Protein AF-T0Z3E0-F1 (afdb_monomer_lite)

Radius of gyration: 17.97 Å; chains: 1; bounding box: 26×42×50 Å

Sequence (78 aa):
MRRRAAWPEAPATYQAGSDPVLALAQRLDAAIRAHRHDDWRGHQARENEIKRALLLLLGNDVAEVERLFPIIKQQREY

Foldseek 3Di:
DDDDDDDDDDPPPPPVPPDPVNVLVVQLVVLCVVQDDPPLQPPVVSLVSSLVSVCVSVVNPSVVSVVCSVVVSPDPVD

pLDDT: mean 86.82, std 17.06, range [41.72, 98.5]

Secondary structure (DSSP, 8-state):
---------------TTT-HHHHHHHHHHHHHHHH--TT-TT-HHHHHHHHHHHHHHTTT-HHHHHHHHHHHHH-TT-

Structure (mmCIF, N/CA/C/O backbone):
data_AF-T0Z3E0-F1
#
_entry.id   AF-T0Z3E0-F1
#
loop_
_atom_site.group_PDB
_atom_site.id
_atom_site.type_symbol
_atom_site.label_atom_id
_atom_site.label_alt_id
_atom_site.label_comp_id
_atom_site.label_asym_id
_atom_site.label_entity_id
_atom_site.label_seq_id
_atom_site.pdbx_PDB_ins_code
_atom_site.Cartn_x
_atom_site.Cartn_y
_atom_site.Cartn_z
_atom_site.occupancy
_atom_site.B_iso_or_equiv
_atom_site.auth_seq_id
_atom_site.auth_comp_id
_atom_site.auth_asym_id
_atom_site.auth_atom_id
_atom_site.pdbx_PDB_model_num
ATOM 1 N N . MET A 1 1 ? 0.421 35.432 -39.709 1.00 41.72 1 MET A N 1
ATOM 2 C CA . MET A 1 1 ? -0.256 34.139 -39.458 1.00 41.72 1 MET A CA 1
ATOM 3 C C . MET A 1 1 ? 0.805 33.046 -39.315 1.00 41.72 1 MET A C 1
ATOM 5 O O . MET A 1 1 ? 1.392 32.669 -40.319 1.00 41.72 1 MET A O 1
ATOM 9 N N . ARG A 1 2 ? 1.142 32.594 -38.095 1.00 48.88 2 ARG A N 1
ATOM 10 C CA . ARG A 1 2 ? 2.112 31.498 -37.888 1.00 48.88 2 ARG A CA 1
ATOM 11 C C . ARG A 1 2 ? 1.356 30.194 -37.634 1.00 48.88 2 ARG A C 1
ATOM 13 O O . ARG A 1 2 ? 0.636 30.082 -36.649 1.00 48.88 2 ARG A O 1
ATOM 20 N N . ARG A 1 3 ? 1.492 29.241 -38.560 1.00 50.00 3 ARG A N 1
ATOM 21 C CA . ARG A 1 3 ? 0.971 27.875 -38.440 1.00 50.00 3 ARG A CA 1
ATOM 22 C C . ARG A 1 3 ? 1.721 27.159 -37.313 1.00 50.00 3 ARG A C 1
ATOM 24 O O . ARG A 1 3 ? 2.944 27.066 -37.357 1.00 50.00 3 ARG A O 1
ATOM 31 N N . ARG A 1 4 ? 0.978 26.673 -36.317 1.00 49.94 4 ARG A N 1
ATOM 32 C CA . ARG A 1 4 ? 1.448 25.701 -35.321 1.00 49.94 4 ARG A CA 1
ATOM 33 C C . ARG A 1 4 ? 1.849 24.431 -36.074 1.00 49.94 4 ARG A C 1
ATOM 35 O O . ARG A 1 4 ? 1.012 23.850 -36.760 1.00 49.94 4 ARG A O 1
ATOM 42 N N . ALA A 1 5 ? 3.110 24.028 -35.971 1.00 53.09 5 ALA A N 1
ATOM 43 C CA . ALA A 1 5 ? 3.530 22.696 -36.376 1.00 53.09 5 ALA A CA 1
ATOM 44 C C . ALA A 1 5 ? 2.957 21.707 -35.353 1.00 53.09 5 ALA A C 1
ATOM 46 O O . ALA A 1 5 ? 3.329 21.741 -34.182 1.00 53.09 5 ALA A O 1
ATOM 47 N N . ALA A 1 6 ? 1.994 20.891 -35.777 1.00 60.09 6 ALA A N 1
ATOM 48 C CA . ALA A 1 6 ? 1.593 19.710 -35.031 1.00 60.09 6 ALA A CA 1
ATOM 49 C C . ALA A 1 6 ? 2.677 18.655 -35.270 1.00 60.09 6 ALA A C 1
ATOM 51 O O . ALA A 1 6 ? 2.867 18.216 -36.404 1.00 60.09 6 ALA A O 1
ATOM 52 N N . TRP A 1 7 ? 3.430 18.308 -34.228 1.00 59.09 7 TRP A N 1
ATOM 53 C CA . TRP A 1 7 ? 4.303 17.140 -34.279 1.00 59.09 7 TRP A CA 1
ATOM 54 C C . TRP A 1 7 ? 3.414 15.899 -34.414 1.00 59.09 7 TRP A C 1
ATOM 56 O O . TRP A 1 7 ? 2.476 15.760 -33.627 1.00 59.09 7 TRP A O 1
ATOM 66 N N . PRO A 1 8 ? 3.658 15.011 -35.390 1.00 58.12 8 PRO A N 1
ATOM 67 C CA . PRO A 1 8 ? 2.980 13.730 -35.415 1.00 58.12 8 PRO A CA 1
ATOM 68 C C . PRO A 1 8 ? 3.570 12.885 -34.284 1.00 58.12 8 PRO A C 1
ATOM 70 O O . PRO A 1 8 ? 4.702 12.413 -34.389 1.00 58.12 8 PRO A O 1
ATOM 73 N N . GLU A 1 9 ? 2.836 12.711 -33.186 1.00 59.66 9 GLU A N 1
ATOM 74 C CA . GLU A 1 9 ? 3.122 11.581 -32.307 1.00 59.66 9 GLU A CA 1
ATOM 75 C C . GLU A 1 9 ? 2.849 10.314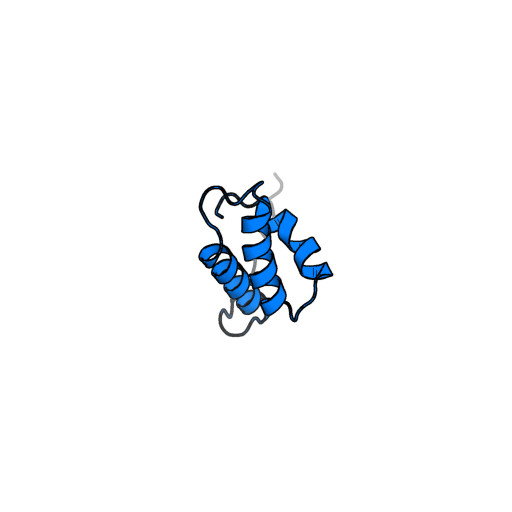 -33.121 1.00 59.66 9 GLU A C 1
ATOM 77 O O . GLU A 1 9 ? 1.742 10.106 -33.626 1.00 59.66 9 GLU A O 1
ATOM 82 N N . ALA A 1 10 ? 3.886 9.498 -33.322 1.00 61.16 10 ALA A N 1
ATOM 83 C CA . ALA A 1 10 ? 3.700 8.148 -33.833 1.00 61.16 10 ALA A CA 1
ATOM 84 C C . ALA A 1 10 ? 2.686 7.439 -32.919 1.00 61.16 10 ALA A C 1
ATOM 86 O O . ALA A 1 10 ? 2.755 7.645 -31.704 1.00 61.16 10 ALA A O 1
ATOM 87 N N . PRO A 1 11 ? 1.742 6.638 -33.453 1.00 59.12 11 PRO A N 1
ATOM 88 C CA . PRO A 1 11 ? 0.772 5.953 -32.614 1.00 59.12 11 PRO A CA 1
ATOM 89 C C . PRO A 1 11 ? 1.545 5.120 -31.596 1.00 59.12 11 PRO A C 1
ATOM 91 O O . PRO A 1 11 ? 2.267 4.196 -31.971 1.00 59.12 11 PRO A O 1
ATOM 94 N N . ALA A 1 12 ? 1.447 5.498 -30.320 1.00 61.19 12 ALA A N 1
ATOM 95 C CA . ALA A 1 12 ? 2.098 4.783 -29.242 1.00 61.19 12 ALA A CA 1
ATOM 96 C C . ALA A 1 12 ? 1.569 3.347 -29.266 1.00 61.19 12 ALA A C 1
ATOM 98 O O . ALA A 1 12 ? 0.418 3.078 -28.918 1.00 61.19 12 ALA A O 1
ATOM 99 N N . THR A 1 13 ? 2.391 2.415 -29.739 1.00 55.72 13 THR A N 1
ATOM 100 C CA . THR A 1 13 ? 2.104 0.991 -29.641 1.00 55.72 13 THR A CA 1
ATOM 101 C C . THR A 1 13 ? 2.232 0.617 -28.172 1.00 55.72 13 THR A C 1
ATOM 103 O O . THR A 1 13 ? 3.307 0.235 -27.714 1.00 55.72 13 THR A O 1
ATOM 106 N N . TYR A 1 14 ? 1.149 0.768 -27.408 1.00 54.91 14 TYR A N 1
ATOM 107 C CA . TYR A 1 14 ? 1.058 0.235 -26.055 1.00 54.91 14 TYR A CA 1
ATOM 108 C C . TYR A 1 14 ? 1.056 -1.294 -26.157 1.00 54.91 14 TYR A C 1
ATOM 110 O O . TYR A 1 14 ? 0.006 -1.920 -26.301 1.00 54.91 14 TYR A O 1
ATOM 118 N N . GLN A 1 15 ? 2.238 -1.917 -26.126 1.00 58.28 15 GLN A N 1
ATOM 119 C CA . GLN A 1 15 ? 2.370 -3.360 -25.923 1.00 58.28 15 GLN A CA 1
ATOM 120 C C . GLN A 1 15 ? 1.923 -3.682 -24.491 1.00 58.28 15 GLN A C 1
ATOM 122 O O . GLN A 1 15 ? 2.731 -3.842 -23.581 1.00 58.28 15 GLN A O 1
ATOM 127 N N . ALA A 1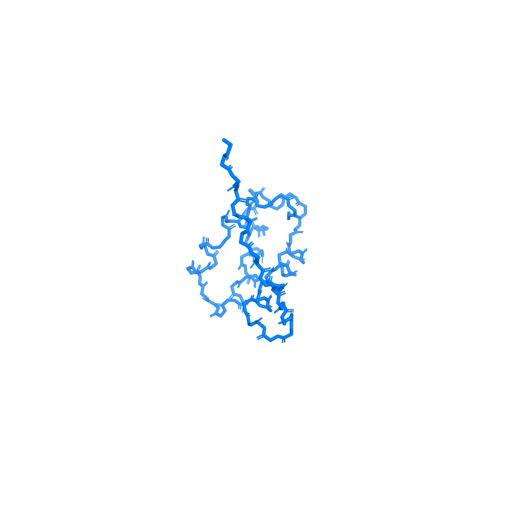 16 ? 0.606 -3.766 -24.297 1.00 58.16 16 ALA A N 1
ATOM 128 C CA . ALA A 1 16 ? -0.048 -3.942 -23.002 1.00 58.16 16 ALA A CA 1
ATOM 129 C C . ALA A 1 16 ? 0.339 -5.244 -22.267 1.00 58.16 16 ALA A C 1
ATOM 131 O O . ALA A 1 16 ? -0.005 -5.406 -21.102 1.00 58.16 16 ALA A O 1
ATOM 132 N N . GLY A 1 17 ? 1.048 -6.169 -22.926 1.00 57.88 17 GLY A N 1
ATOM 133 C CA . GLY A 1 17 ? 1.428 -7.472 -22.373 1.00 57.88 17 GLY A CA 1
ATOM 134 C C . GLY A 1 17 ? 2.849 -7.589 -21.809 1.00 57.88 17 GLY A C 1
ATOM 135 O O . GLY A 1 17 ? 3.130 -8.599 -21.172 1.00 57.88 17 GLY A O 1
ATOM 136 N N . SER A 1 18 ? 3.737 -6.606 -22.015 1.00 69.31 18 SER A N 1
ATOM 137 C CA . SER A 1 18 ? 5.166 -6.748 -21.657 1.00 69.31 18 SER A CA 1
ATOM 138 C C . SER A 1 18 ? 5.703 -5.678 -20.709 1.00 69.31 18 SER A C 1
ATOM 140 O O . SER A 1 18 ? 6.861 -5.769 -20.309 1.00 69.31 18 SER A O 1
ATOM 142 N N . ASP A 1 19 ? 4.910 -4.662 -20.359 1.00 86.62 19 ASP A N 1
ATOM 143 C CA . ASP A 1 19 ? 5.377 -3.572 -19.502 1.00 86.62 19 ASP A CA 1
ATOM 144 C C . ASP A 1 19 ? 5.270 -3.962 -18.010 1.00 86.62 19 ASP A C 1
ATOM 146 O O . ASP A 1 19 ? 4.159 -4.049 -17.468 1.00 86.62 19 ASP A O 1
ATOM 150 N N . PRO A 1 20 ? 6.403 -4.194 -17.315 1.00 88.56 20 PRO A N 1
ATOM 151 C CA . PRO A 1 20 ? 6.395 -4.558 -15.902 1.00 88.56 20 PRO A CA 1
ATOM 152 C C . PRO A 1 20 ? 5.815 -3.449 -15.013 1.00 88.56 20 PRO A C 1
ATOM 154 O O . PRO A 1 20 ? 5.255 -3.749 -13.955 1.00 88.56 20 PRO A O 1
ATOM 157 N N . VAL A 1 21 ? 5.908 -2.184 -15.439 1.00 90.75 21 VAL A N 1
ATOM 158 C CA . VAL A 1 21 ? 5.338 -1.037 -14.724 1.00 90.75 21 VAL A CA 1
ATOM 159 C C . VAL A 1 21 ? 3.820 -1.072 -14.820 1.00 90.75 21 VAL A C 1
ATOM 161 O O . VAL A 1 21 ? 3.145 -0.972 -13.795 1.00 90.75 21 VAL A O 1
ATOM 164 N N . LEU A 1 22 ? 3.273 -1.297 -16.019 1.00 91.50 22 LEU A N 1
ATOM 165 C CA . LEU A 1 22 ? 1.830 -1.450 -16.213 1.00 91.50 22 LEU A CA 1
ATOM 166 C C . LEU A 1 22 ? 1.278 -2.625 -15.394 1.00 91.50 22 LEU A C 1
ATOM 168 O O . LEU A 1 22 ? 0.275 -2.479 -14.695 1.00 91.50 22 LEU A O 1
ATOM 172 N N . ALA A 1 23 ? 1.960 -3.772 -15.425 1.00 92.19 23 ALA A N 1
ATOM 173 C CA . ALA A 1 23 ? 1.555 -4.953 -14.669 1.00 92.19 23 ALA A CA 1
ATOM 174 C C . ALA A 1 23 ? 1.598 -4.724 -13.147 1.00 92.19 23 ALA A C 1
ATOM 176 O O . ALA A 1 23 ? 0.776 -5.264 -12.404 1.00 92.19 23 ALA A O 1
ATOM 177 N N . LEU A 1 24 ? 2.557 -3.942 -12.640 1.00 94.06 24 LEU A N 1
ATOM 178 C CA . LEU A 1 24 ? 2.576 -3.541 -11.232 1.00 94.06 24 LEU A CA 1
ATOM 179 C C . LEU A 1 24 ? 1.430 -2.574 -10.910 1.00 94.06 24 LEU A C 1
ATOM 181 O O . LEU A 1 24 ? 0.721 -2.795 -9.932 1.00 94.06 24 LEU A O 1
ATOM 185 N N . ALA A 1 25 ? 1.201 -1.559 -11.745 1.00 94.00 25 ALA A N 1
ATOM 186 C CA . ALA A 1 25 ? 0.136 -0.578 -11.549 1.00 94.00 25 ALA A CA 1
ATOM 187 C C . ALA A 1 25 ? -1.255 -1.231 -11.482 1.00 94.00 25 ALA A C 1
ATOM 189 O O . ALA A 1 25 ? -2.033 -0.928 -10.580 1.00 94.00 25 ALA A O 1
ATOM 190 N N . GLN A 1 26 ? -1.541 -2.184 -12.374 1.00 95.62 26 GLN A N 1
ATOM 191 C CA . GLN A 1 26 ? -2.796 -2.946 -12.365 1.00 95.62 26 GLN A CA 1
ATOM 192 C C . GLN A 1 26 ? -2.973 -3.764 -11.079 1.00 95.62 26 GLN A C 1
ATOM 194 O O . GLN A 1 26 ? -4.065 -3.809 -10.516 1.00 95.62 26 GLN A O 1
ATOM 199 N N . ARG A 1 27 ? -1.898 -4.388 -10.578 1.00 97.00 27 ARG A N 1
ATOM 200 C CA . ARG A 1 27 ? -1.932 -5.134 -9.309 1.00 97.00 27 ARG A CA 1
ATOM 201 C C . ARG A 1 27 ? -2.160 -4.217 -8.108 1.00 97.00 27 ARG A C 1
ATOM 203 O O . ARG A 1 27 ? -2.892 -4.601 -7.199 1.00 97.00 27 ARG A O 1
ATOM 210 N N . LEU A 1 28 ? -1.566 -3.023 -8.111 1.00 96.88 28 LEU A N 1
ATOM 211 C CA . LEU A 1 28 ? -1.783 -2.020 -7.068 1.00 96.88 28 LEU A CA 1
ATOM 212 C C . LEU A 1 28 ? -3.243 -1.541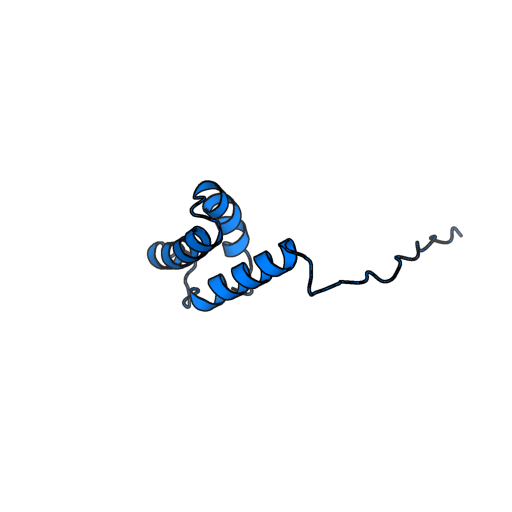 -7.057 1.00 96.88 28 LEU A C 1
ATOM 214 O O . LEU A 1 28 ? -3.869 -1.596 -6.002 1.00 96.88 28 LEU A O 1
ATOM 218 N N . ASP A 1 29 ? -3.807 -1.144 -8.208 1.00 97.50 29 ASP A N 1
ATOM 219 C CA . ASP A 1 29 ? -5.226 -0.741 -8.317 1.00 97.50 29 ASP A CA 1
ATOM 220 C C . ASP A 1 29 ? -6.156 -1.854 -7.813 1.00 97.50 29 ASP A C 1
ATOM 222 O O . ASP A 1 29 ? -6.993 -1.612 -6.940 1.00 97.50 29 ASP A O 1
ATOM 226 N N . ALA A 1 30 ? -5.951 -3.094 -8.271 1.00 97.81 30 ALA A N 1
ATOM 227 C CA . ALA A 1 30 ? -6.759 -4.233 -7.847 1.00 97.81 30 ALA A CA 1
ATOM 228 C C . ALA A 1 30 ? -6.694 -4.464 -6.326 1.00 97.81 30 ALA A C 1
ATOM 230 O O . ALA A 1 30 ? -7.726 -4.681 -5.686 1.00 97.81 30 ALA A O 1
ATOM 231 N N . ALA A 1 31 ? -5.502 -4.378 -5.728 1.00 97.69 31 ALA A N 1
ATOM 232 C CA . ALA A 1 31 ? -5.329 -4.550 -4.289 1.00 97.69 31 ALA A CA 1
ATOM 233 C C . ALA A 1 31 ? -6.011 -3.442 -3.479 1.00 97.69 31 ALA A C 1
ATOM 235 O O . ALA A 1 31 ? -6.660 -3.742 -2.475 1.00 97.69 31 ALA A O 1
ATOM 236 N N . ILE A 1 32 ? -5.919 -2.186 -3.926 1.00 97.50 32 ILE A N 1
ATOM 237 C CA . ILE A 1 32 ? -6.593 -1.054 -3.281 1.00 97.50 32 ILE A CA 1
ATOM 238 C C . ILE A 1 32 ? -8.107 -1.244 -3.365 1.00 97.50 32 ILE A C 1
ATOM 240 O O . ILE A 1 32 ? -8.791 -1.153 -2.350 1.00 97.50 32 ILE A O 1
ATOM 244 N N . ARG A 1 33 ? -8.645 -1.576 -4.545 1.00 96.75 33 ARG A N 1
ATOM 245 C CA . ARG A 1 33 ? -10.087 -1.802 -4.733 1.00 96.75 33 ARG A CA 1
ATOM 246 C C . ARG A 1 33 ? -10.635 -2.945 -3.886 1.00 96.75 33 ARG A C 1
ATOM 248 O O . ARG A 1 33 ? -11.775 -2.847 -3.451 1.00 96.75 33 ARG A O 1
ATOM 255 N N . ALA A 1 34 ? -9.846 -3.989 -3.652 1.00 97.00 34 ALA A N 1
ATOM 256 C CA . ALA A 1 34 ? -10.257 -5.132 -2.840 1.00 97.00 34 ALA A CA 1
ATOM 257 C C . ALA A 1 34 ? -10.292 -4.836 -1.329 1.00 97.00 34 ALA A C 1
ATOM 259 O O . ALA A 1 34 ? -11.071 -5.461 -0.617 1.00 97.00 34 ALA A O 1
ATOM 260 N N . HIS A 1 35 ? -9.460 -3.906 -0.845 1.00 96.50 35 HIS A N 1
ATOM 261 C CA . HIS A 1 35 ? -9.319 -3.609 0.590 1.00 96.50 35 HIS A CA 1
ATOM 262 C C . HIS A 1 35 ? -9.909 -2.254 0.997 1.00 96.50 35 HIS A C 1
ATOM 264 O O . HIS A 1 35 ? -10.025 -1.963 2.187 1.00 96.50 35 HIS A O 1
ATOM 270 N N . ARG A 1 36 ? -10.284 -1.399 0.037 1.00 92.75 36 ARG A N 1
ATOM 271 C CA . ARG A 1 36 ? -10.980 -0.147 0.337 1.00 92.75 36 ARG A CA 1
ATOM 272 C C . ARG A 1 36 ? -12.400 -0.465 0.808 1.00 92.75 36 ARG A C 1
ATOM 274 O O . ARG A 1 36 ? -13.296 -0.776 0.029 1.00 92.75 36 ARG A O 1
ATOM 281 N N . HIS A 1 37 ? -12.600 -0.404 2.113 1.00 90.62 37 HIS A N 1
ATOM 282 C CA . HIS A 1 37 ? -13.937 -0.353 2.688 1.00 90.62 37 HIS A CA 1
ATOM 283 C C . HIS A 1 37 ? -14.539 1.042 2.476 1.00 90.62 37 HIS A C 1
ATOM 285 O O . HIS A 1 37 ? -13.802 2.015 2.296 1.00 90.62 37 HIS A O 1
ATOM 291 N N . ASP A 1 38 ? -15.865 1.166 2.531 1.00 89.00 38 ASP A N 1
ATOM 292 C CA . ASP A 1 38 ? -16.511 2.482 2.521 1.00 89.00 38 ASP A CA 1
ATOM 293 C C . ASP A 1 38 ? -15.931 3.365 3.636 1.00 89.00 38 ASP A C 1
ATOM 295 O O . ASP A 1 38 ? -15.564 2.873 4.706 1.00 89.00 38 ASP A O 1
ATOM 299 N N . ASP A 1 39 ? -15.781 4.664 3.375 1.00 90.94 39 ASP A N 1
ATOM 300 C CA . ASP A 1 39 ? -15.232 5.639 4.327 1.00 90.94 39 ASP A CA 1
ATOM 301 C C . ASP A 1 39 ? -13.886 5.233 4.966 1.00 90.94 39 ASP A C 1
ATOM 303 O O . ASP A 1 39 ? -13.601 5.539 6.124 1.00 90.94 39 ASP A O 1
ATOM 307 N N . TRP A 1 40 ? -13.021 4.525 4.231 1.00 96.38 40 TRP A N 1
ATOM 308 C CA . TRP A 1 40 ? -11.698 4.132 4.736 1.00 96.38 40 TRP A CA 1
ATOM 309 C C . TRP A 1 40 ? -10.785 5.327 5.054 1.00 96.38 40 TRP A C 1
ATOM 311 O O . TRP A 1 40 ? -9.886 5.222 5.890 1.00 96.38 40 TRP A O 1
ATOM 321 N N . ARG A 1 41 ? -11.012 6.474 4.405 1.00 95.94 41 ARG A N 1
ATOM 322 C CA . ARG A 1 41 ? -10.210 7.688 4.592 1.00 95.94 41 ARG A CA 1
ATOM 323 C C . ARG A 1 41 ? -10.419 8.280 5.980 1.00 95.94 41 ARG A C 1
ATOM 325 O O . ARG A 1 41 ? -11.537 8.575 6.382 1.00 95.94 41 ARG A O 1
ATOM 332 N N . GLY A 1 42 ? -9.315 8.521 6.679 1.00 95.88 42 GLY A N 1
ATOM 333 C CA . GLY A 1 42 ? -9.321 9.025 8.052 1.00 95.88 42 GLY A CA 1
ATOM 334 C C . GLY A 1 42 ? -9.526 7.931 9.101 1.00 95.88 42 GLY A C 1
ATOM 335 O O . GLY A 1 42 ? -9.390 8.212 10.288 1.00 95.88 42 GLY A O 1
ATOM 336 N N . HIS A 1 43 ? -9.780 6.683 8.692 1.00 97.12 43 HIS A N 1
ATOM 337 C CA . HIS A 1 43 ? -9.939 5.561 9.607 1.00 97.12 43 HIS A CA 1
ATOM 338 C C . HIS A 1 43 ? -8.667 4.707 9.645 1.00 97.12 43 HIS A C 1
ATOM 340 O O . HIS A 1 43 ? -8.498 3.782 8.851 1.00 97.12 43 HIS A O 1
ATOM 346 N N . GLN A 1 44 ? -7.783 4.977 10.609 1.00 96.50 44 GLN A N 1
ATOM 347 C CA . GLN A 1 44 ? -6.436 4.392 10.688 1.00 96.50 44 GLN A CA 1
ATOM 348 C C . GLN A 1 44 ? -6.394 2.863 10.515 1.00 96.50 44 GLN A C 1
ATOM 350 O O . GLN A 1 44 ? -5.526 2.352 9.816 1.00 96.50 44 GLN A O 1
ATOM 355 N N . ALA A 1 45 ? -7.331 2.119 11.110 1.00 96.69 45 ALA A N 1
ATOM 356 C CA . ALA A 1 45 ? -7.358 0.661 10.961 1.00 96.69 45 ALA A CA 1
ATOM 357 C C . ALA A 1 45 ? -7.614 0.214 9.506 1.00 96.69 45 ALA A C 1
ATOM 359 O O . ALA A 1 45 ? -6.944 -0.692 9.024 1.00 96.69 45 ALA A O 1
ATOM 360 N N . ARG A 1 46 ? -8.512 0.905 8.790 1.00 97.19 46 ARG A N 1
ATOM 361 C CA . ARG A 1 46 ? -8.854 0.613 7.386 1.00 97.19 46 ARG A CA 1
ATOM 362 C C . ARG A 1 46 ? -7.747 1.090 6.450 1.00 97.19 46 ARG A C 1
ATOM 364 O O . ARG A 1 46 ? -7.382 0.411 5.498 1.00 97.19 46 ARG A O 1
ATOM 371 N N . GLU A 1 47 ? -7.140 2.233 6.769 1.00 97.81 47 GLU A N 1
ATOM 372 C CA . GLU A 1 47 ? -5.925 2.699 6.096 1.00 97.81 47 GLU A CA 1
ATOM 373 C C . GLU A 1 47 ? -4.795 1.662 6.204 1.00 97.81 47 GLU A C 1
ATOM 375 O O . GLU A 1 47 ? -4.122 1.371 5.214 1.00 97.81 47 GLU A O 1
ATOM 380 N N . ASN A 1 48 ? -4.626 1.044 7.375 1.00 97.81 48 ASN A N 1
ATOM 381 C CA . ASN A 1 48 ? -3.616 0.014 7.599 1.00 97.81 48 ASN A CA 1
ATOM 382 C C . ASN A 1 48 ? -3.898 -1.297 6.851 1.00 97.81 48 ASN A C 1
ATOM 384 O O . ASN A 1 48 ? -2.946 -1.972 6.463 1.00 97.81 48 ASN A O 1
ATOM 388 N N . GLU A 1 49 ? -5.158 -1.660 6.609 1.00 97.75 49 GLU A N 1
ATOM 389 C CA . GLU A 1 49 ? -5.510 -2.825 5.781 1.00 97.75 49 GLU A CA 1
ATOM 390 C C . GLU A 1 49 ? -5.030 -2.639 4.337 1.00 97.75 49 GLU A C 1
ATOM 392 O O . GLU A 1 49 ? -4.354 -3.514 3.790 1.00 97.75 49 GLU A O 1
ATOM 397 N N . ILE A 1 50 ? -5.272 -1.458 3.758 1.00 98.00 50 ILE A N 1
ATOM 398 C CA . ILE A 1 50 ? -4.774 -1.106 2.423 1.00 98.00 50 ILE A CA 1
ATOM 399 C C . ILE A 1 50 ? -3.241 -1.075 2.421 1.00 98.00 50 ILE A C 1
ATOM 401 O O . ILE A 1 50 ? -2.615 -1.717 1.578 1.00 98.00 50 ILE A O 1
ATOM 405 N N . LYS A 1 51 ? -2.607 -0.389 3.384 1.00 98.25 51 LYS A N 1
ATOM 406 C CA . LYS A 1 51 ? -1.137 -0.337 3.488 1.00 98.25 51 LYS A CA 1
ATOM 407 C C . LYS A 1 51 ? -0.511 -1.725 3.611 1.00 98.25 51 LYS A C 1
ATOM 409 O O . LYS A 1 51 ? 0.519 -1.975 2.993 1.00 98.25 51 LYS A O 1
ATOM 414 N N . ARG A 1 52 ? -1.133 -2.645 4.355 1.00 98.25 52 ARG A N 1
ATOM 415 C CA . ARG A 1 52 ? -0.658 -4.029 4.491 1.00 98.25 52 ARG A CA 1
ATOM 416 C C . ARG A 1 52 ? -0.720 -4.783 3.163 1.00 98.25 52 ARG A C 1
ATOM 418 O O . ARG A 1 52 ? 0.218 -5.512 2.849 1.00 98.25 52 ARG A O 1
ATOM 425 N N . ALA A 1 53 ? -1.778 -4.594 2.375 1.00 97.94 53 ALA A N 1
ATOM 426 C CA . ALA A 1 53 ? -1.873 -5.183 1.041 1.00 97.94 53 ALA A CA 1
ATOM 427 C C . ALA A 1 53 ? -0.778 -4.643 0.101 1.00 97.94 53 ALA A C 1
ATOM 429 O O . ALA A 1 53 ? -0.132 -5.418 -0.606 1.00 97.94 53 ALA A O 1
ATOM 430 N N . LEU A 1 54 ? -0.512 -3.332 0.144 1.00 98.25 54 LEU A N 1
ATOM 431 C CA . LEU A 1 54 ? 0.574 -2.711 -0.621 1.00 98.25 54 LEU A CA 1
ATOM 432 C C . LEU A 1 54 ? 1.951 -3.218 -0.175 1.00 98.25 54 LEU A C 1
ATOM 434 O O . LEU A 1 54 ? 2.784 -3.520 -1.023 1.00 98.25 54 LEU A O 1
ATOM 438 N N . LEU A 1 55 ? 2.176 -3.367 1.134 1.00 98.44 55 LEU A N 1
ATOM 439 C CA . LEU A 1 55 ? 3.440 -3.839 1.701 1.00 98.44 55 LEU A CA 1
ATOM 440 C C . LEU A 1 55 ? 3.828 -5.215 1.151 1.00 98.44 55 LEU A C 1
ATOM 442 O O . LEU A 1 55 ? 4.965 -5.411 0.731 1.00 98.44 55 LEU A O 1
ATOM 446 N N . LEU A 1 56 ? 2.871 -6.144 1.083 1.00 97.56 56 LEU A N 1
ATOM 447 C CA . LEU A 1 56 ? 3.104 -7.476 0.523 1.00 97.56 56 LEU A CA 1
ATOM 448 C C . LEU A 1 56 ? 3.434 -7.425 -0.980 1.00 97.56 56 LEU A C 1
ATOM 450 O O . LEU A 1 56 ? 4.288 -8.178 -1.444 1.00 97.56 56 LEU A O 1
ATOM 454 N N . LEU A 1 57 ? 2.790 -6.532 -1.741 1.00 96.88 57 LEU A N 1
ATOM 455 C CA . LEU A 1 57 ? 3.037 -6.370 -3.180 1.00 96.88 57 LEU A CA 1
ATOM 456 C C . LEU A 1 57 ? 4.362 -5.668 -3.498 1.00 96.88 57 LEU A C 1
ATOM 458 O O . LEU A 1 57 ? 4.965 -5.952 -4.533 1.00 96.88 57 LEU A O 1
ATOM 462 N N . LEU A 1 58 ? 4.810 -4.773 -2.621 1.00 97.19 58 LEU A N 1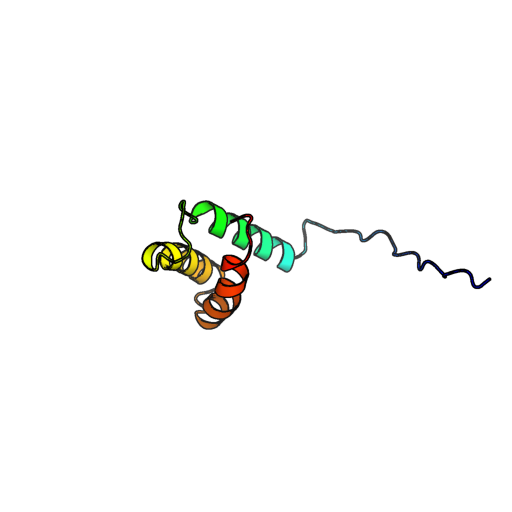
ATOM 463 C CA . LEU A 1 58 ? 6.029 -3.974 -2.769 1.00 97.19 58 LEU A CA 1
ATOM 464 C C . LEU A 1 58 ? 7.241 -4.626 -2.085 1.00 97.19 58 LEU A C 1
ATOM 466 O O . LEU A 1 58 ? 8.212 -3.954 -1.757 1.00 97.19 58 LEU A O 1
ATOM 470 N N . GLY A 1 59 ? 7.197 -5.941 -1.849 1.00 97.00 59 GLY A N 1
ATOM 471 C CA . GLY A 1 59 ? 8.342 -6.689 -1.321 1.00 97.00 59 GLY A CA 1
ATOM 472 C C . GLY A 1 59 ? 8.705 -6.343 0.125 1.00 97.00 59 GLY A C 1
ATOM 473 O O . GLY A 1 59 ? 9.868 -6.442 0.501 1.00 97.00 59 GLY A O 1
ATOM 474 N N . ASN A 1 60 ? 7.720 -5.961 0.937 1.00 97.75 60 ASN A N 1
ATOM 475 C CA . ASN A 1 60 ? 7.878 -5.489 2.314 1.00 97.75 60 ASN A CA 1
ATOM 476 C C . ASN A 1 60 ? 8.661 -4.171 2.467 1.00 97.75 60 ASN A C 1
ATOM 478 O O . ASN A 1 60 ? 9.172 -3.885 3.551 1.00 97.75 60 ASN A O 1
ATOM 482 N N . ASP A 1 61 ? 8.710 -3.338 1.424 1.00 98.19 61 ASP A N 1
ATOM 483 C CA . ASP A 1 61 ? 9.265 -1.987 1.519 1.00 98.19 61 ASP A CA 1
ATOM 484 C C . ASP A 1 61 ? 8.260 -1.015 2.163 1.00 98.19 61 ASP A C 1
ATOM 486 O O . ASP A 1 61 ? 7.333 -0.504 1.530 1.00 98.19 61 ASP A O 1
ATOM 490 N N . VAL A 1 62 ? 8.449 -0.757 3.459 1.00 98.19 62 VAL A N 1
ATOM 491 C CA . VAL A 1 62 ? 7.610 0.174 4.230 1.00 98.19 62 VAL A CA 1
ATOM 492 C C . VAL A 1 62 ? 7.754 1.613 3.729 1.00 98.19 62 VAL A C 1
ATOM 494 O O . VAL A 1 62 ? 6.766 2.349 3.698 1.00 98.19 62 VAL A O 1
ATOM 497 N N . ALA A 1 63 ? 8.959 2.027 3.332 1.00 98.50 63 ALA A N 1
ATOM 498 C CA . ALA A 1 63 ? 9.204 3.394 2.887 1.00 98.50 63 ALA A CA 1
ATOM 499 C C . ALA A 1 63 ? 8.457 3.675 1.579 1.00 98.50 63 ALA A C 1
ATOM 501 O O . ALA A 1 63 ? 7.841 4.732 1.429 1.00 98.50 63 ALA A O 1
ATOM 502 N N . GLU A 1 64 ? 8.445 2.703 0.671 1.00 98.06 64 GLU A N 1
ATOM 503 C CA . GLU A 1 64 ? 7.714 2.802 -0.588 1.00 98.06 64 GLU A CA 1
ATOM 504 C C . GLU A 1 64 ? 6.194 2.865 -0.371 1.00 98.06 64 GLU A C 1
ATOM 506 O O . GLU A 1 64 ? 5.511 3.688 -0.989 1.00 98.06 64 GLU A O 1
ATOM 511 N N . VAL A 1 65 ? 5.652 2.072 0.562 1.00 98.50 65 VAL A N 1
ATOM 512 C CA . VAL A 1 65 ? 4.227 2.135 0.934 1.00 98.50 65 VAL A CA 1
ATOM 513 C C . VAL A 1 65 ? 3.857 3.520 1.459 1.00 98.50 65 VAL A C 1
ATOM 515 O O . VAL A 1 65 ? 2.888 4.115 0.987 1.00 98.50 65 VAL A O 1
ATOM 518 N N . GLU A 1 66 ? 4.622 4.056 2.410 1.00 98.19 66 GLU A N 1
ATOM 519 C CA . GLU A 1 66 ? 4.347 5.371 3.001 1.00 98.19 66 GLU A CA 1
ATOM 520 C C . GLU A 1 66 ? 4.549 6.520 2.004 1.00 98.19 66 GLU A C 1
ATOM 522 O O . GLU A 1 66 ? 3.901 7.561 2.118 1.00 98.19 66 GLU A O 1
ATOM 527 N N . ARG A 1 67 ? 5.384 6.327 0.977 1.00 98.25 67 ARG A N 1
ATOM 528 C CA . ARG A 1 67 ? 5.544 7.281 -0.125 1.00 98.25 67 ARG A CA 1
ATOM 529 C C . ARG A 1 67 ? 4.342 7.280 -1.073 1.00 98.25 67 ARG A C 1
ATOM 531 O O . ARG A 1 67 ? 3.909 8.345 -1.513 1.00 98.25 67 ARG A O 1
ATOM 538 N N . LEU A 1 68 ? 3.800 6.105 -1.404 1.00 97.31 68 LEU A N 1
ATOM 539 C CA . LEU A 1 68 ? 2.691 5.954 -2.355 1.00 97.31 68 LEU A CA 1
ATOM 540 C C . LEU A 1 68 ? 1.316 6.210 -1.726 1.00 97.31 68 LEU A C 1
ATOM 542 O O . LEU A 1 68 ? 0.430 6.772 -2.372 1.00 97.31 68 LEU A O 1
ATOM 546 N N . PHE A 1 69 ? 1.116 5.820 -0.468 1.00 98.06 69 PHE A N 1
ATOM 547 C CA . PHE A 1 69 ? -0.192 5.864 0.184 1.00 98.06 69 PHE A CA 1
ATOM 548 C C . PHE A 1 69 ? -0.844 7.261 0.218 1.00 98.06 69 PHE A C 1
ATOM 550 O O . PHE A 1 69 ? -2.036 7.353 -0.084 1.00 98.06 69 PHE A O 1
ATOM 557 N N . PRO A 1 70 ? -0.125 8.371 0.488 1.00 97.94 70 PRO A N 1
ATOM 558 C CA . PRO A 1 70 ? -0.705 9.713 0.427 1.00 97.94 70 PRO A CA 1
ATOM 559 C C . PRO A 1 70 ? -1.226 10.094 -0.962 1.00 97.94 70 PRO A C 1
ATOM 561 O O . PRO A 1 70 ? -2.191 10.851 -1.056 1.00 97.94 70 PRO A O 1
ATOM 564 N N . ILE A 1 71 ? -0.613 9.574 -2.031 1.00 97.69 71 ILE A N 1
ATOM 565 C CA . ILE A 1 71 ? -1.055 9.789 -3.416 1.00 97.69 71 ILE A CA 1
ATOM 566 C C . ILE A 1 71 ? -2.349 9.008 -3.656 1.00 97.69 71 ILE A C 1
ATOM 568 O O . ILE A 1 71 ? -3.331 9.573 -4.130 1.00 97.69 71 ILE A O 1
ATOM 572 N N . ILE A 1 72 ? -2.381 7.733 -3.256 1.00 96.38 72 ILE A N 1
ATOM 573 C CA . ILE A 1 72 ? -3.561 6.858 -3.365 1.00 96.38 72 ILE A CA 1
ATOM 574 C C . ILE A 1 72 ? -4.751 7.450 -2.601 1.00 96.38 72 ILE A C 1
ATOM 576 O O . ILE A 1 72 ? -5.860 7.521 -3.126 1.00 96.38 72 ILE A O 1
ATOM 580 N N . LYS A 1 73 ? -4.515 7.943 -1.381 1.00 96.56 73 LYS A N 1
ATOM 581 C CA . LYS A 1 73 ? -5.537 8.543 -0.514 1.00 96.56 73 LYS A CA 1
ATOM 582 C C . LYS A 1 73 ? -6.227 9.756 -1.144 1.00 96.56 73 LYS A C 1
ATOM 584 O O . LYS A 1 73 ? -7.391 10.007 -0.835 1.00 96.56 73 LYS A O 1
ATOM 589 N N . GLN A 1 74 ? -5.547 10.479 -2.033 1.00 97.06 74 GLN A N 1
ATOM 590 C CA . GLN A 1 74 ? -6.090 11.654 -2.722 1.00 97.06 74 GLN A CA 1
ATOM 591 C C . GLN A 1 74 ? -6.909 11.319 -3.981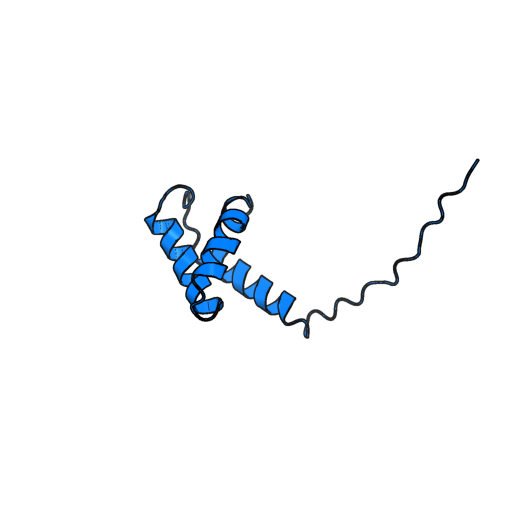 1.00 97.06 74 GLN A C 1
ATOM 593 O O . GLN A 1 74 ? -7.682 12.164 -4.429 1.00 97.06 74 GLN A O 1
ATOM 598 N N . GLN A 1 75 ? -6.777 10.116 -4.548 1.00 95.50 75 GLN A N 1
ATOM 599 C CA . GLN A 1 75 ? -7.542 9.706 -5.735 1.00 95.50 75 GLN A CA 1
ATOM 600 C C . GLN A 1 75 ? -9.004 9.484 -5.358 1.00 95.50 75 GLN A C 1
ATOM 602 O O . GLN A 1 75 ? -9.269 8.764 -4.405 1.00 95.50 75 GLN A O 1
ATOM 607 N N . ARG A 1 76 ? -9.959 10.101 -6.059 1.00 92.81 76 ARG A N 1
ATOM 608 C CA . ARG A 1 76 ? -11.389 10.098 -5.673 1.00 92.81 76 ARG A CA 1
ATOM 609 C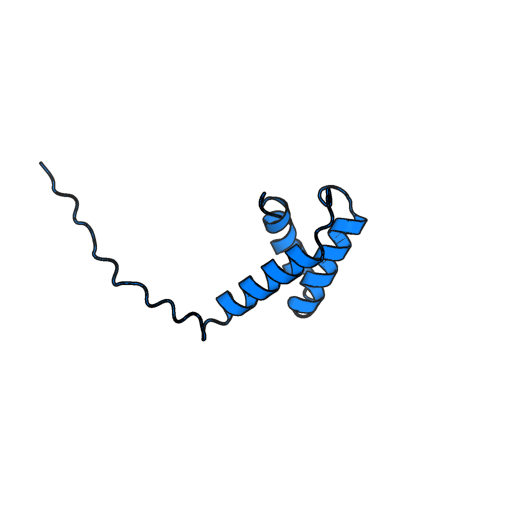 C . ARG A 1 76 ? -12.124 8.823 -6.082 1.00 92.81 76 ARG A C 1
ATOM 611 O O . ARG A 1 76 ? -13.232 8.577 -5.623 1.00 92.81 76 ARG A O 1
ATOM 618 N N . GLU A 1 77 ? -11.524 8.060 -6.980 1.00 91.25 77 GLU A N 1
ATOM 619 C CA . GLU A 1 77 ? -12.050 6.840 -7.583 1.00 91.25 77 GLU A CA 1
ATOM 620 C C . GLU A 1 77 ? -11.929 5.618 -6.655 1.00 91.25 77 GLU A C 1
ATOM 622 O O . GLU A 1 77 ? -12.581 4.593 -6.885 1.00 91.25 77 GLU A O 1
ATOM 627 N N . TYR A 1 78 ? -11.098 5.736 -5.615 1.00 91.19 78 TYR A N 1
ATOM 628 C CA . TYR A 1 78 ? -10.990 4.808 -4.486 1.00 91.19 78 TYR A CA 1
ATOM 629 C C . TYR A 1 78 ? -11.768 5.313 -3.273 1.00 91.19 78 TYR A C 1
ATOM 631 O O . TYR A 1 78 ? -11.997 4.533 -2.327 1.00 91.19 78 TYR A O 1
#

Organism: NCBI:txid410659